Protein AF-A0A3B8WDL4-F1 (afdb_monomer)

Radius of gyration: 15.19 Å; Cα contacts (8 Å, |Δi|>4): 41; chains: 1; bounding box: 30×32×37 Å

Organism: Marinobacter nauticus (NCBI: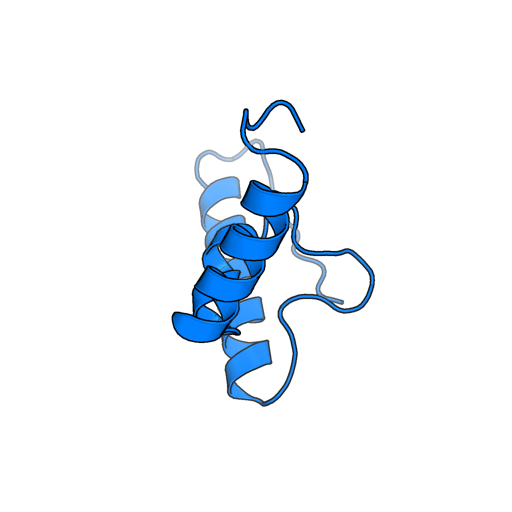txid2743)

Secondary structure (DSSP, 8-state):
-------TTSTTHHHHHHHHHHHHHHHHHHTT--S-SSS--TTTTGGGHHHHS-HHHHHHHHHHHHHH-TT---

InterPro domains:
  IPR004113 FAD-binding oxidoreductase/transferase, type 4, C-terminal [PF02913] (1-74)
  IPR016164 FAD-linked oxidase-like, C-terminal [SSF55103] (3-74)
  IPR016171 Vanillyl-alcohol oxidase, C-terminal subdomain 2 [G3DSA:1.10.45.10] (40-74)
  IPR051914 FAD-linked Oxidoreductase/Transferase Type 4 [PTHR42934] (1-74)

Nearest PDB structures (foldseek):
  8q1b-assembly1_j  TM=2.593E-01  e=9.141E+00  Schizosaccharomyces pombe

Solvent-accessible surface area (backbone atoms only — not comparable to full-atom values): 4735 Å² total; per-residue (Å²): 136,89,84,86,88,75,54,80,87,44,89,65,40,54,62,54,47,53,56,51,52,50,52,52,36,52,50,31,35,75,74,74,53,58,79,50,89,86,85,61,53,70,83,88,41,50,81,52,46,72,73,75,41,55,72,71,57,52,47,51,54,50,52,53,43,43,75,78,41,75,82,63,88,119

Foldseek 3Di:
DDDDDFDPVDPPGVVVRLVVLLVVQLVCQVVPHHSDDPPDQPPSNPVCCVSNDPPVVVVVVVVVCCVVPVPPPD

pLDDT: mean 96.57, std 2.1, range [87.44, 98.62]

Sequence (74 aa):
HPLILFDANVPGEFERTEAFGSKILELCVEVGGCITGEHGVGVEKIRQMAVQFNDDELQQFHDVKAAFDPTGIL

Structure (mmCIF, N/CA/C/O backbone):
data_AF-A0A3B8WDL4-F1
#
_entry.id   AF-A0A3B8WDL4-F1
#
loop_
_atom_site.group_PDB
_atom_site.id
_atom_site.type_symbol
_atom_site.label_atom_id
_atom_site.label_alt_id
_atom_site.label_comp_id
_atom_site.label_asym_id
_atom_site.label_entity_id
_atom_site.label_seq_id
_atom_site.pdbx_PDB_ins_code
_atom_site.Cartn_x
_atom_site.Cartn_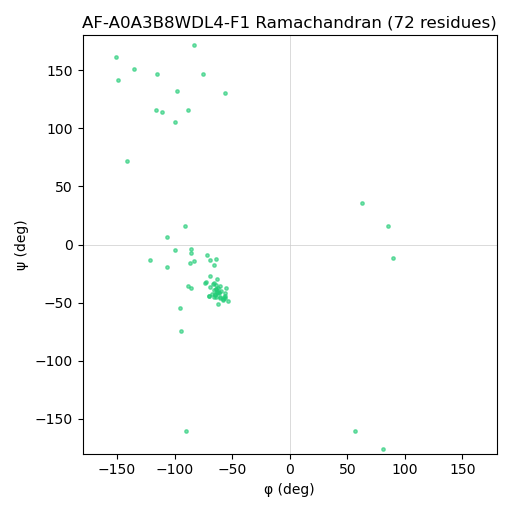y
_atom_site.Cartn_z
_atom_site.occupancy
_atom_site.B_iso_or_equiv
_atom_site.auth_seq_id
_atom_site.auth_comp_id
_atom_site.auth_asym_id
_atom_site.auth_atom_id
_atom_site.pdbx_PDB_model_num
ATOM 1 N N . HIS A 1 1 ? 12.466 -6.489 -2.219 1.00 87.44 1 HIS A N 1
ATOM 2 C CA . HIS A 1 1 ? 12.649 -5.040 -2.441 1.00 87.44 1 HIS A CA 1
ATOM 3 C C . HIS A 1 1 ? 13.020 -4.804 -3.900 1.00 87.44 1 HIS A C 1
ATOM 5 O O . HIS A 1 1 ? 14.154 -5.102 -4.262 1.00 87.44 1 HIS A O 1
ATOM 11 N N . PRO A 1 2 ? 12.070 -4.384 -4.755 1.00 90.50 2 PRO A N 1
ATOM 12 C CA . PRO A 1 2 ? 12.366 -4.045 -6.144 1.00 90.50 2 PRO A CA 1
ATOM 13 C C . PRO A 1 2 ? 13.078 -2.687 -6.237 1.00 90.50 2 PRO A C 1
ATOM 15 O O . PRO A 1 2 ? 12.798 -1.784 -5.452 1.00 90.50 2 PRO A O 1
ATOM 18 N N . LEU A 1 3 ? 13.971 -2.543 -7.216 1.00 94.25 3 LEU A N 1
ATOM 19 C CA . LEU A 1 3 ? 14.524 -1.261 -7.652 1.00 94.25 3 LEU A CA 1
ATOM 20 C C . LEU A 1 3 ? 14.078 -1.045 -9.098 1.00 94.25 3 LEU A C 1
ATOM 22 O O . LEU A 1 3 ? 14.444 -1.832 -9.970 1.00 94.25 3 LEU A O 1
ATOM 26 N N . ILE A 1 4 ? 13.278 -0.007 -9.341 1.00 95.25 4 ILE A N 1
ATOM 27 C CA . ILE A 1 4 ? 12.782 0.335 -10.677 1.00 95.25 4 ILE A CA 1
ATOM 28 C C . ILE A 1 4 ? 13.459 1.636 -11.096 1.00 95.25 4 ILE A C 1
ATOM 30 O O . ILE A 1 4 ? 13.271 2.671 -10.461 1.00 95.25 4 ILE A O 1
ATOM 34 N N . LEU A 1 5 ? 14.289 1.563 -12.132 1.00 97.00 5 LEU A N 1
ATOM 35 C CA . LEU A 1 5 ? 15.007 2.713 -12.674 1.00 97.00 5 LEU A CA 1
ATOM 36 C C . LEU A 1 5 ? 14.242 3.256 -13.882 1.00 97.00 5 LEU A C 1
ATOM 38 O O . LEU A 1 5 ? 13.865 2.483 -14.761 1.00 97.00 5 LEU A O 1
ATOM 42 N N . PHE A 1 6 ? 14.042 4.570 -13.921 1.00 97.19 6 PHE A N 1
ATOM 43 C CA . PHE A 1 6 ? 13.401 5.289 -15.023 1.00 97.19 6 PHE A CA 1
ATOM 44 C C . PHE A 1 6 ? 13.958 6.716 -15.112 1.00 97.19 6 PHE A C 1
ATOM 46 O O . PHE A 1 6 ? 14.545 7.211 -14.144 1.00 97.19 6 PHE A O 1
ATOM 53 N N . ASP A 1 7 ? 13.785 7.377 -16.255 1.00 97.88 7 ASP A N 1
ATOM 54 C CA . ASP A 1 7 ? 14.151 8.775 -16.459 1.00 97.88 7 ASP A CA 1
ATOM 55 C C . ASP A 1 7 ? 12.914 9.671 -16.331 1.00 97.88 7 ASP A C 1
ATOM 57 O O . ASP A 1 7 ? 12.080 9.777 -17.229 1.00 97.88 7 ASP A O 1
ATOM 61 N N . ALA A 1 8 ? 12.814 10.379 -15.205 1.00 96.12 8 ALA A N 1
ATOM 62 C CA . ALA A 1 8 ? 11.715 11.307 -14.943 1.00 96.12 8 ALA A CA 1
ATOM 63 C C . ALA A 1 8 ? 11.661 12.503 -15.918 1.00 96.12 8 ALA A C 1
ATOM 65 O O . ALA A 1 8 ? 10.660 13.218 -15.945 1.00 96.12 8 ALA A O 1
ATOM 66 N N . ASN A 1 9 ? 12.711 12.739 -16.714 1.00 97.62 9 ASN A N 1
ATOM 67 C CA . ASN A 1 9 ? 12.714 13.783 -17.739 1.00 97.62 9 ASN A CA 1
ATOM 68 C C . ASN A 1 9 ? 12.054 13.331 -19.047 1.00 97.62 9 ASN A C 1
ATOM 70 O O . ASN A 1 9 ? 11.761 14.176 -19.895 1.00 97.62 9 ASN A O 1
ATOM 74 N N . VAL A 1 10 ? 11.819 12.028 -19.232 1.00 98.38 10 VAL A N 1
ATOM 75 C CA . VAL A 1 10 ? 11.112 11.498 -20.399 1.00 98.38 10 VAL A CA 1
ATOM 76 C C . VAL A 1 10 ? 9.607 11.486 -20.099 1.00 98.38 10 VAL A C 1
ATOM 78 O O . VAL A 1 10 ? 9.162 10.756 -19.208 1.00 98.38 10 VAL A O 1
ATOM 81 N N . PRO A 1 11 ? 8.784 12.264 -20.832 1.00 98.00 11 PRO A N 1
ATOM 82 C CA . PRO A 1 11 ? 7.343 12.304 -20.595 1.00 98.00 11 PRO A CA 1
ATOM 83 C C . PRO A 1 11 ? 6.709 10.911 -20.683 1.00 98.00 11 PRO A C 1
ATOM 85 O O . PRO A 1 11 ? 6.924 10.186 -21.657 1.00 98.00 11 PRO A O 1
ATOM 88 N N . GLY A 1 12 ? 5.906 10.543 -19.684 1.00 97.94 12 GLY A N 1
ATOM 89 C CA . GLY A 1 12 ? 5.228 9.248 -19.627 1.00 97.94 12 GLY A CA 1
ATOM 90 C C . GLY A 1 12 ? 6.015 8.126 -18.939 1.00 97.94 12 GLY A C 1
ATOM 91 O O . GLY A 1 12 ? 5.449 7.058 -18.699 1.00 97.94 12 GLY A O 1
ATOM 92 N N . GLU A 1 13 ? 7.311 8.294 -18.641 1.00 98.00 13 GLU A N 1
ATOM 93 C CA . GLU A 1 13 ? 8.077 7.234 -17.964 1.00 98.00 13 GLU A CA 1
ATOM 94 C C . GLU A 1 13 ? 7.709 7.072 -16.493 1.00 98.00 13 GLU A C 1
ATOM 96 O O . GLU A 1 13 ? 7.715 5.944 -15.993 1.00 98.00 13 GLU A O 1
ATOM 101 N N . PHE A 1 14 ? 7.332 8.158 -15.821 1.00 95.81 14 PHE A N 1
ATOM 102 C CA . PHE A 1 14 ? 6.866 8.099 -14.440 1.00 95.81 14 PHE A CA 1
ATOM 103 C C . PHE A 1 14 ? 5.593 7.251 -14.324 1.00 95.81 14 PHE A C 1
ATOM 105 O O . PHE A 1 14 ? 5.566 6.273 -13.582 1.00 95.81 14 PHE A O 1
ATOM 112 N N . GLU A 1 15 ? 4.580 7.533 -15.143 1.00 95.94 15 GLU A N 1
ATOM 113 C CA . GLU A 1 15 ? 3.295 6.829 -15.127 1.00 95.94 15 GLU A CA 1
ATOM 114 C C . GLU A 1 15 ? 3.455 5.352 -15.504 1.00 95.94 15 GLU A C 1
ATOM 116 O O . GLU A 1 15 ? 2.826 4.469 -14.916 1.00 95.94 15 GLU A O 1
ATOM 121 N N . ARG A 1 16 ? 4.334 5.053 -16.472 1.00 97.06 16 ARG A N 1
ATOM 122 C CA . ARG A 1 16 ? 4.677 3.668 -16.831 1.00 97.06 16 ARG A CA 1
ATOM 123 C C . ARG A 1 16 ? 5.358 2.941 -15.67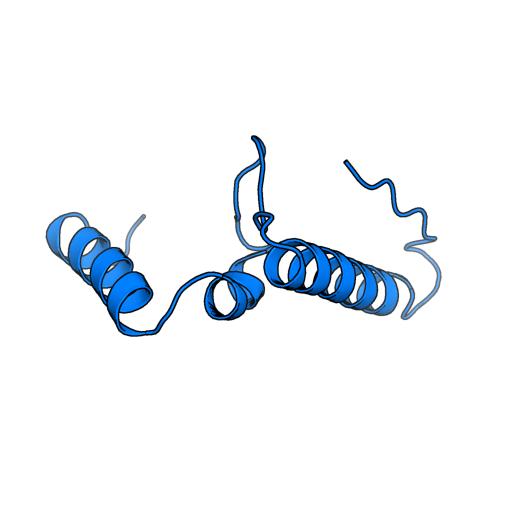7 1.00 97.06 16 ARG A C 1
ATOM 125 O O . ARG A 1 16 ? 5.094 1.756 -15.477 1.00 97.06 16 ARG A O 1
ATOM 132 N N . THR A 1 17 ? 6.214 3.637 -14.936 1.00 96.44 17 THR A N 1
ATOM 133 C CA . THR A 1 17 ? 6.925 3.087 -13.780 1.00 96.44 17 THR A CA 1
ATOM 134 C C . THR A 1 17 ? 5.980 2.828 -12.614 1.00 96.44 17 THR A C 1
ATOM 136 O O . THR A 1 17 ? 6.012 1.730 -12.061 1.00 96.44 17 THR A O 1
ATOM 139 N N . GLU A 1 18 ? 5.076 3.756 -12.294 1.00 94.75 18 GLU A N 1
ATOM 140 C CA . GLU A 1 18 ? 4.038 3.540 -11.277 1.00 94.75 18 GLU A CA 1
ATOM 141 C C . GLU A 1 18 ? 3.124 2.363 -11.642 1.00 94.75 18 GLU A C 1
ATOM 143 O O . GLU A 1 18 ? 2.882 1.480 -10.818 1.00 94.75 18 GLU A O 1
ATOM 148 N N . ALA A 1 19 ? 2.674 2.281 -12.899 1.00 95.81 19 ALA A N 1
ATOM 149 C CA . ALA A 1 19 ? 1.851 1.167 -13.366 1.00 95.81 19 ALA A CA 1
ATOM 150 C C . ALA A 1 19 ? 2.592 -0.180 -13.293 1.00 95.81 19 ALA A C 1
ATOM 152 O O . ALA A 1 19 ? 1.993 -1.208 -12.971 1.00 95.81 19 ALA A O 1
ATOM 153 N N . PHE A 1 20 ? 3.894 -0.195 -13.586 1.00 96.62 20 PHE A N 1
ATOM 154 C CA . PHE A 1 20 ? 4.720 -1.390 -13.434 1.00 96.62 20 PHE A CA 1
ATOM 155 C C . PHE A 1 20 ? 4.898 -1.777 -11.960 1.00 96.62 20 PHE A C 1
ATOM 157 O O . PHE A 1 20 ? 4.749 -2.951 -11.621 1.00 96.62 20 PHE A O 1
ATOM 164 N N . GLY A 1 21 ? 5.127 -0.799 -11.079 1.00 96.12 21 GLY A N 1
ATOM 165 C CA . GLY A 1 21 ? 5.157 -0.990 -9.630 1.00 96.12 21 GLY A CA 1
ATOM 166 C C . GLY A 1 21 ? 3.861 -1.605 -9.095 1.00 96.12 21 GLY A C 1
ATOM 167 O O . GLY A 1 21 ? 3.924 -2.602 -8.379 1.00 96.12 21 GLY A O 1
ATOM 168 N N . SER A 1 22 ? 2.695 -1.098 -9.518 1.00 96.19 22 SER A N 1
ATOM 169 C CA . SER A 1 22 ? 1.375 -1.656 -9.165 1.00 96.19 22 SER A CA 1
ATOM 170 C C . SER A 1 22 ? 1.278 -3.144 -9.482 1.00 96.19 22 SER A C 1
ATOM 172 O O . SER A 1 22 ? 0.929 -3.939 -8.615 1.00 96.19 22 SER A O 1
ATOM 174 N N . LYS A 1 23 ? 1.674 -3.540 -10.698 1.00 97.19 23 LYS A N 1
ATOM 175 C CA . LYS A 1 23 ? 1.629 -4.942 -11.138 1.00 97.19 23 LYS A CA 1
ATOM 176 C C . LYS A 1 23 ? 2.553 -5.847 -10.331 1.00 97.19 23 LYS A C 1
ATOM 178 O O . LYS A 1 23 ? 2.218 -7.004 -10.102 1.00 97.19 23 LYS A O 1
ATOM 183 N N . ILE A 1 24 ? 3.711 -5.341 -9.902 1.00 96.94 24 ILE A N 1
ATOM 184 C CA . ILE A 1 24 ? 4.602 -6.089 -9.006 1.00 96.94 24 ILE A CA 1
ATOM 185 C C . ILE A 1 24 ? 3.909 -6.331 -7.661 1.00 96.94 24 ILE A C 1
ATOM 187 O O . ILE A 1 24 ? 3.950 -7.451 -7.162 1.00 96.94 24 ILE A O 1
ATOM 191 N N . LEU A 1 25 ? 3.266 -5.309 -7.086 1.00 97.19 25 LEU A N 1
ATOM 192 C CA . LEU A 1 25 ? 2.553 -5.434 -5.810 1.00 97.19 25 LEU A CA 1
ATOM 193 C C . LEU A 1 25 ? 1.357 -6.388 -5.912 1.00 97.19 25 LEU A C 1
ATOM 195 O O . LEU A 1 25 ? 1.181 -7.233 -5.040 1.00 97.19 25 LEU A O 1
ATOM 199 N N . GLU A 1 26 ? 0.575 -6.289 -6.987 1.00 97.25 26 GLU A N 1
ATOM 200 C CA . GLU A 1 26 ? -0.536 -7.200 -7.282 1.00 97.25 26 GLU A CA 1
ATOM 201 C C . GLU A 1 26 ? -0.056 -8.652 -7.384 1.00 97.25 26 GLU A C 1
ATOM 203 O O . GLU A 1 26 ? -0.605 -9.529 -6.719 1.00 97.25 26 GLU A O 1
ATOM 208 N N . LEU A 1 27 ? 1.031 -8.896 -8.127 1.00 97.69 27 LEU A N 1
ATOM 209 C CA . LEU A 1 27 ? 1.639 -10.222 -8.222 1.00 97.69 27 LEU A CA 1
ATOM 210 C C . LEU A 1 27 ? 2.129 -10.717 -6.858 1.00 97.69 27 LEU A C 1
ATOM 212 O O . LEU A 1 27 ? 1.953 -11.890 -6.543 1.00 97.69 27 LEU A O 1
ATOM 216 N N . CYS A 1 28 ? 2.735 -9.848 -6.039 1.00 97.50 28 CYS A N 1
ATOM 217 C CA . CYS A 1 28 ? 3.146 -10.213 -4.686 1.00 97.50 28 CYS A CA 1
ATOM 218 C C . CYS A 1 28 ? 1.964 -10.742 -3.872 1.00 97.50 28 CYS A C 1
ATOM 220 O O . CYS A 1 28 ? 2.128 -11.766 -3.218 1.00 97.50 28 CYS A O 1
ATOM 222 N N . VAL A 1 29 ? 0.797 -10.098 -3.931 1.00 97.75 29 VAL A N 1
ATOM 223 C CA . VAL A 1 29 ? -0.417 -10.578 -3.250 1.00 97.75 29 VAL A CA 1
ATOM 224 C C . VAL A 1 29 ? -0.901 -11.902 -3.847 1.00 97.75 29 VAL A C 1
ATOM 226 O O . VAL A 1 29 ? -1.176 -12.835 -3.096 1.00 97.75 29 VAL A O 1
ATOM 229 N N . GLU A 1 30 ? -0.940 -12.023 -5.178 1.00 97.94 30 GLU A N 1
ATOM 230 C CA . GLU A 1 30 ? -1.376 -13.242 -5.880 1.00 97.94 30 GLU A CA 1
ATOM 231 C C . GLU A 1 30 ? -0.579 -14.484 -5.447 1.00 97.94 30 GLU A C 1
ATOM 233 O O . GLU A 1 30 ? -1.144 -15.567 -5.287 1.00 97.94 30 GLU A O 1
ATOM 238 N N . VAL A 1 31 ? 0.724 -14.329 -5.190 1.00 97.62 31 VAL A N 1
ATOM 239 C CA . VAL A 1 31 ? 1.596 -15.426 -4.734 1.00 97.62 31 VAL A CA 1
ATOM 240 C C . VAL A 1 31 ? 1.691 -15.563 -3.205 1.00 97.62 31 VAL A C 1
ATOM 242 O O . VAL A 1 31 ? 2.587 -16.244 -2.705 1.00 97.62 31 VAL A O 1
ATOM 245 N N . GLY A 1 32 ? 0.781 -14.940 -2.448 1.00 97.44 32 GLY A N 1
ATOM 246 C CA . GLY A 1 32 ? 0.687 -15.064 -0.985 1.00 97.44 32 GLY A CA 1
ATOM 247 C C . GLY A 1 32 ? 1.584 -14.110 -0.185 1.00 97.44 32 GLY A C 1
ATOM 248 O O . GLY A 1 32 ? 1.836 -14.340 0.997 1.00 97.44 32 GLY A O 1
ATOM 249 N N . GLY A 1 33 ? 2.103 -13.066 -0.825 1.00 97.44 33 GLY A N 1
ATOM 250 C CA . GLY A 1 33 ? 2.848 -11.974 -0.205 1.00 97.44 33 GLY A CA 1
ATOM 251 C C . GLY A 1 33 ? 1.962 -10.799 0.231 1.00 97.44 33 GLY A C 1
ATOM 252 O O . GLY A 1 33 ? 0.755 -10.924 0.407 1.00 97.44 33 GLY A O 1
ATOM 253 N N . CYS A 1 34 ? 2.589 -9.637 0.423 1.00 96.56 34 CYS A N 1
ATOM 254 C CA . CYS A 1 34 ? 1.964 -8.412 0.930 1.00 96.56 34 CYS A CA 1
ATOM 255 C C . CYS A 1 34 ? 2.406 -7.205 0.085 1.00 96.56 34 CYS A C 1
ATOM 257 O O . CYS A 1 34 ? 3.536 -7.185 -0.412 1.00 96.56 34 CYS A O 1
ATOM 259 N N . ILE A 1 35 ? 1.564 -6.173 -0.031 1.00 96.81 35 ILE A N 1
ATOM 260 C CA . ILE A 1 35 ? 1.881 -4.919 -0.740 1.00 96.81 35 ILE A CA 1
ATOM 261 C C . ILE A 1 35 ? 2.943 -4.080 -0.013 1.00 96.81 35 ILE A C 1
ATOM 263 O O . ILE A 1 35 ? 3.491 -3.132 -0.576 1.00 96.81 35 ILE A O 1
ATOM 267 N N . THR A 1 36 ? 3.252 -4.402 1.244 1.00 95.88 36 THR A N 1
ATOM 268 C CA . THR A 1 36 ? 4.316 -3.746 2.003 1.00 95.88 36 THR A CA 1
ATOM 269 C C . THR A 1 36 ? 4.964 -4.691 3.015 1.00 95.88 36 THR A C 1
ATOM 271 O O . THR A 1 36 ? 4.294 -5.523 3.620 1.00 95.88 36 THR A O 1
ATOM 274 N N . GLY A 1 37 ? 6.284 -4.577 3.177 1.00 94.19 37 GLY A N 1
ATOM 275 C CA . GLY A 1 37 ? 7.041 -5.279 4.219 1.00 94.19 37 GLY A CA 1
ATOM 276 C C . GLY A 1 37 ? 7.202 -4.394 5.452 1.00 94.19 37 GLY A C 1
ATOM 277 O O . GLY A 1 37 ? 6.516 -4.579 6.450 1.00 94.19 37 GLY A O 1
ATOM 278 N N . GLU A 1 38 ? 8.084 -3.395 5.349 1.00 95.62 38 GLU A N 1
ATOM 279 C CA . GLU A 1 38 ? 8.425 -2.476 6.452 1.00 95.62 38 GLU A CA 1
ATOM 280 C C . GLU A 1 38 ? 8.163 -0.989 6.145 1.00 95.62 3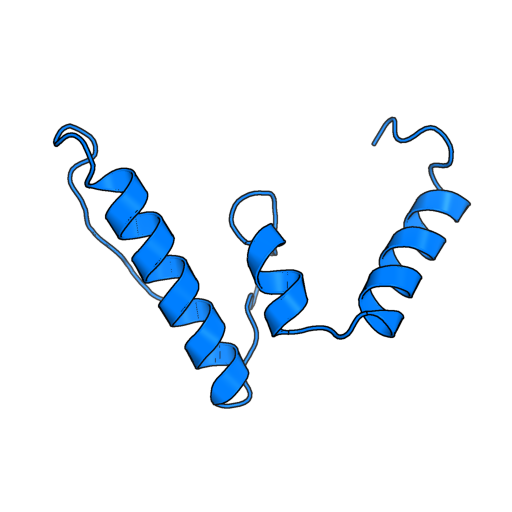8 GLU A C 1
ATOM 282 O O . GLU A 1 38 ? 8.154 -0.163 7.051 1.00 95.62 38 GLU A O 1
ATOM 287 N N . HIS A 1 39 ? 7.928 -0.625 4.878 1.00 95.31 39 HIS A N 1
ATOM 288 C CA . HIS A 1 39 ? 7.844 0.782 4.447 1.00 95.31 39 HIS A CA 1
ATOM 289 C C . HIS A 1 39 ? 6.446 1.412 4.600 1.00 95.31 39 HIS A C 1
ATOM 291 O O . HIS A 1 39 ? 6.311 2.630 4.522 1.00 95.31 39 HIS A O 1
ATOM 297 N N . GLY A 1 40 ? 5.398 0.604 4.782 1.00 95.38 40 GLY A N 1
ATOM 298 C CA . GLY A 1 40 ? 4.005 1.059 4.793 1.00 95.38 40 GLY A CA 1
ATOM 299 C C . GLY A 1 40 ? 3.389 1.253 3.398 1.00 95.38 40 GLY A C 1
ATOM 300 O O . GLY A 1 40 ? 3.994 0.912 2.376 1.00 95.38 40 GLY A O 1
ATOM 301 N N . VAL A 1 41 ? 2.146 1.748 3.384 1.00 96.50 41 VAL A N 1
ATOM 302 C CA . VAL A 1 41 ? 1.304 1.913 2.182 1.00 96.50 41 VAL A CA 1
ATOM 303 C C . VAL A 1 41 ? 1.409 3.338 1.628 1.00 96.50 41 VAL A C 1
ATOM 305 O O . VAL A 1 41 ? 1.765 3.525 0.465 1.00 96.50 41 VAL A O 1
ATOM 308 N N . GLY A 1 42 ? 1.153 4.346 2.472 1.00 94.31 42 GLY A N 1
ATOM 309 C CA . GLY A 1 42 ? 1.164 5.757 2.074 1.00 94.31 42 GLY A CA 1
ATOM 310 C C . GLY A 1 42 ? 0.211 6.060 0.911 1.00 94.31 42 GLY A C 1
ATOM 311 O O . GLY A 1 42 ? -0.706 5.296 0.628 1.00 94.31 42 GLY A O 1
ATOM 312 N N . VAL A 1 43 ? 0.437 7.179 0.219 1.00 92.75 43 VAL A N 1
ATOM 313 C CA . VAL A 1 43 ? -0.340 7.541 -0.984 1.00 92.75 43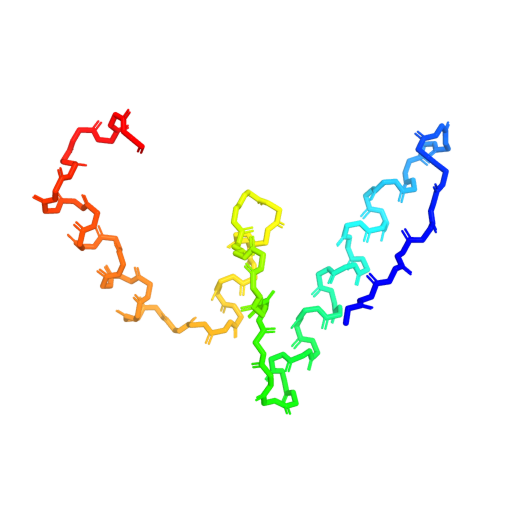 VAL A CA 1
ATOM 314 C C . VAL A 1 43 ? 0.052 6.673 -2.182 1.00 92.75 43 VAL A C 1
ATOM 316 O O . VAL A 1 43 ? -0.799 6.327 -2.994 1.00 92.75 43 VAL A O 1
ATOM 319 N N . GLU A 1 44 ? 1.326 6.283 -2.259 1.00 90.56 44 GLU A N 1
ATOM 320 C CA . GLU A 1 44 ? 1.897 5.498 -3.359 1.00 90.56 44 GLU A CA 1
ATOM 321 C C . GLU A 1 44 ? 1.160 4.165 -3.567 1.00 90.56 44 GLU A C 1
ATOM 323 O O . GLU A 1 44 ? 0.829 3.815 -4.695 1.00 90.56 44 GLU A O 1
ATOM 328 N N . LYS A 1 45 ? 0.868 3.429 -2.482 1.00 94.38 45 LYS A N 1
ATOM 329 C CA . LYS A 1 45 ? 0.327 2.060 -2.559 1.00 94.38 45 LYS A CA 1
ATOM 330 C C . LYS A 1 45 ? -1.152 1.952 -2.188 1.00 94.38 45 LYS A C 1
ATOM 332 O O . LYS A 1 45 ? -1.684 0.849 -2.064 1.00 94.38 45 LYS A O 1
ATOM 337 N N . ILE A 1 46 ? -1.838 3.079 -1.972 1.00 95.50 46 ILE A N 1
ATOM 338 C CA . ILE A 1 46 ? -3.209 3.072 -1.432 1.00 95.50 46 ILE A CA 1
ATOM 339 C C . ILE A 1 46 ? -4.203 2.381 -2.365 1.00 95.50 46 ILE A C 1
ATOM 341 O O . ILE A 1 46 ? -5.163 1.768 -1.910 1.00 95.50 46 ILE A O 1
ATOM 345 N N . ARG A 1 47 ? -3.952 2.428 -3.678 1.00 93.25 47 ARG A N 1
ATOM 346 C CA . ARG A 1 47 ? -4.811 1.783 -4.679 1.00 93.25 47 ARG A CA 1
ATOM 347 C C . ARG A 1 47 ? -4.740 0.258 -4.610 1.00 93.25 47 ARG A C 1
ATOM 349 O O . ARG A 1 47 ? -5.719 -0.397 -4.941 1.00 93.25 47 ARG A O 1
ATOM 356 N N . GLN A 1 48 ? -3.624 -0.301 -4.143 1.00 97.06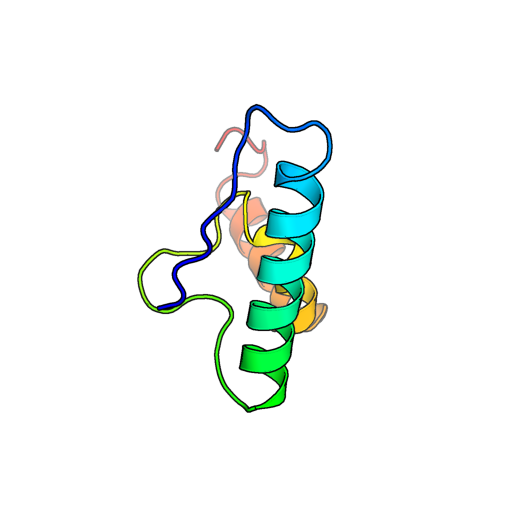 48 GLN A N 1
ATOM 357 C CA . GLN A 1 48 ? -3.420 -1.745 -4.022 1.00 97.06 48 GLN A CA 1
ATOM 358 C C . GLN A 1 48 ? -3.962 -2.306 -2.699 1.00 97.06 48 GLN A C 1
ATOM 360 O O . GLN A 1 48 ? -3.986 -3.521 -2.523 1.00 97.06 48 GLN A O 1
ATOM 365 N N . MET A 1 49 ? -4.474 -1.462 -1.793 1.00 97.81 49 MET A N 1
ATOM 366 C CA . MET A 1 49 ? -5.180 -1.925 -0.591 1.00 97.81 49 MET A CA 1
ATOM 367 C C . MET A 1 49 ? -6.355 -2.842 -0.946 1.00 97.81 49 MET A C 1
ATOM 369 O O . MET A 1 49 ? -6.499 -3.891 -0.334 1.00 97.81 49 MET A O 1
ATOM 373 N N . ALA A 1 50 ? -7.125 -2.499 -1.984 1.00 96.75 50 ALA A N 1
ATOM 374 C CA . ALA A 1 50 ? -8.256 -3.301 -2.465 1.00 96.75 50 ALA A CA 1
ATOM 375 C C . ALA A 1 50 ? -7.846 -4.604 -3.178 1.00 96.75 50 ALA A C 1
ATOM 377 O O . ALA A 1 50 ? -8.695 -5.425 -3.507 1.00 96.75 50 ALA A O 1
ATOM 378 N N . VAL A 1 51 ? -6.552 -4.788 -3.452 1.00 97.31 51 VAL A N 1
ATOM 379 C CA . VAL A 1 51 ? -6.023 -6.052 -3.978 1.00 97.31 51 VAL A CA 1
ATOM 380 C C . VAL A 1 51 ? -5.713 -7.009 -2.829 1.00 97.31 51 VAL A C 1
ATOM 382 O O . VAL A 1 51 ? -5.929 -8.209 -2.958 1.00 97.31 51 VAL A O 1
ATOM 385 N N . GLN A 1 52 ? -5.206 -6.487 -1.709 1.00 97.81 52 GLN A N 1
ATOM 386 C CA . GLN A 1 52 ? -4.811 -7.295 -0.556 1.00 97.81 52 GLN A CA 1
ATOM 387 C C . GLN A 1 52 ? -5.946 -7.548 0.440 1.00 97.81 52 GLN A C 1
ATOM 389 O O . GLN A 1 52 ? -5.990 -8.621 1.036 1.00 97.81 52 GLN A O 1
ATOM 394 N N . PHE A 1 53 ? -6.823 -6.568 0.640 1.00 97.94 53 PHE A N 1
ATOM 395 C CA . PHE A 1 53 ? -7.889 -6.607 1.635 1.00 97.94 53 PHE A CA 1
ATOM 396 C C . PHE A 1 53 ? -9.253 -6.592 0.960 1.00 97.94 53 PHE A C 1
ATOM 398 O O . PHE A 1 53 ? -9.437 -5.952 -0.078 1.00 97.94 53 PHE A O 1
ATOM 405 N N . ASN A 1 54 ? -10.212 -7.279 1.569 1.00 97.94 54 ASN A N 1
ATOM 406 C CA . ASN A 1 54 ? -11.600 -7.251 1.122 1.00 97.94 54 ASN A CA 1
ATOM 407 C C . ASN A 1 54 ? -12.354 -6.023 1.671 1.00 97.94 54 ASN A C 1
ATOM 409 O O . ASN A 1 54 ? -11.863 -5.297 2.538 1.00 97.94 54 ASN A O 1
ATOM 413 N N . ASP A 1 55 ? -13.573 -5.813 1.176 1.00 98.25 55 ASP A N 1
ATOM 414 C CA . ASP A 1 55 ? -14.397 -4.656 1.541 1.00 98.25 55 ASP A CA 1
ATOM 415 C C . ASP A 1 55 ? -14.719 -4.591 3.048 1.00 98.25 55 ASP A C 1
ATOM 417 O O . ASP A 1 55 ? -14.722 -3.500 3.617 1.00 98.25 55 ASP A O 1
ATOM 421 N N . ASP A 1 56 ? -14.922 -5.732 3.719 1.00 98.56 56 ASP A N 1
ATOM 422 C CA . ASP A 1 56 ? -15.218 -5.778 5.160 1.00 98.56 56 ASP A CA 1
ATOM 423 C C . ASP A 1 56 ? -14.000 -5.367 6.006 1.00 98.56 56 ASP A C 1
ATOM 425 O O . ASP A 1 56 ? -14.138 -4.719 7.047 1.00 98.56 56 ASP A O 1
ATOM 429 N N . GLU A 1 57 ? -12.791 -5.735 5.579 1.00 98.44 57 GLU A N 1
ATOM 430 C CA . GLU A 1 57 ? -11.535 -5.336 6.225 1.00 98.44 57 GLU A CA 1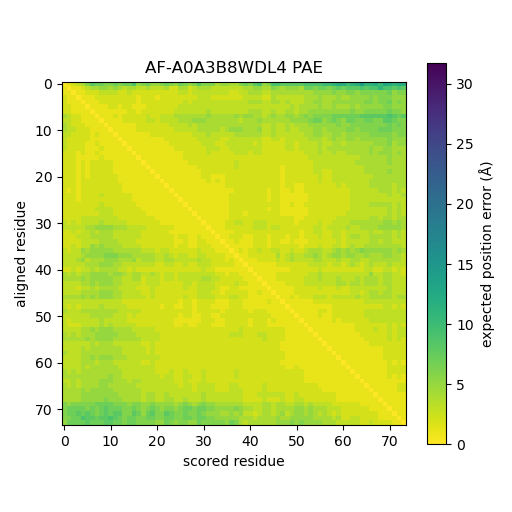
ATOM 431 C C . GLU A 1 57 ? -11.252 -3.845 6.016 1.00 98.44 57 GLU A C 1
ATOM 433 O O . GLU A 1 57 ? -10.909 -3.132 6.962 1.00 98.44 57 GLU A O 1
ATOM 438 N N . LEU A 1 58 ? -11.450 -3.347 4.792 1.00 98.31 58 LEU A N 1
ATOM 439 C CA . LEU A 1 58 ? -11.300 -1.925 4.488 1.00 98.31 58 LEU A CA 1
ATOM 440 C C . LEU A 1 58 ? -12.312 -1.080 5.267 1.00 98.31 58 LEU A C 1
ATOM 442 O O . LEU A 1 58 ? -11.946 -0.037 5.815 1.00 98.31 58 LEU A O 1
ATOM 446 N N . GLN A 1 59 ? -13.558 -1.544 5.380 1.00 98.56 59 GLN A N 1
ATOM 447 C CA . GLN A 1 59 ? -14.574 -0.870 6.181 1.00 98.56 59 GLN A CA 1
ATOM 448 C C . GLN A 1 59 ? -14.165 -0.805 7.656 1.00 98.56 59 GLN A C 1
ATOM 450 O O . GLN A 1 59 ? -14.266 0.260 8.259 1.00 98.56 59 GLN A O 1
ATOM 455 N N . GLN A 1 60 ? -13.604 -1.878 8.220 1.00 98.62 60 GLN A N 1
ATOM 456 C CA . GLN A 1 60 ? -13.088 -1.854 9.593 1.00 98.62 60 GLN A CA 1
ATOM 457 C C . GLN A 1 60 ? -11.984 -0.806 9.786 1.00 98.62 60 GLN A C 1
ATOM 459 O O . GLN A 1 60 ? -11.967 -0.115 10.807 1.00 98.62 60 GLN A O 1
ATOM 464 N N . PHE A 1 61 ? -11.077 -0.633 8.819 1.00 97.94 61 PHE A N 1
ATOM 465 C CA . PHE A 1 61 ? -10.059 0.422 8.896 1.00 97.94 61 PHE A CA 1
ATOM 466 C C . PHE A 1 61 ? -10.692 1.820 8.907 1.00 97.94 61 PHE A C 1
ATOM 468 O O . PHE A 1 61 ? -10.279 2.683 9.689 1.00 97.94 61 PHE A O 1
ATOM 475 N N . HIS A 1 62 ? -11.719 2.037 8.084 1.00 97.75 62 HIS A N 1
ATOM 476 C CA . HIS A 1 62 ? -12.476 3.287 8.064 1.00 97.75 62 HIS A CA 1
ATOM 477 C C . HIS A 1 62 ? -13.263 3.525 9.358 1.00 97.75 62 HIS A C 1
ATOM 479 O O . HIS A 1 62 ? -13.268 4.650 9.855 1.00 97.75 62 HIS A O 1
ATOM 485 N N . ASP A 1 63 ? -13.860 2.490 9.943 1.00 98.50 63 ASP A N 1
ATOM 486 C CA . ASP A 1 63 ? -14.616 2.589 11.194 1.00 98.50 63 ASP A CA 1
ATOM 487 C C . ASP A 1 63 ? -13.705 2.971 12.365 1.00 98.50 63 ASP A C 1
ATOM 489 O O . ASP A 1 63 ? -14.034 3.860 13.154 1.00 98.50 63 ASP A O 1
ATOM 493 N N . VAL A 1 64 ? -12.512 2.368 12.443 1.00 98.44 64 VAL A N 1
ATOM 494 C CA . VAL A 1 64 ? -11.492 2.758 13.425 1.00 98.44 64 VAL A CA 1
ATOM 495 C C . VAL A 1 64 ? -11.082 4.216 13.212 1.00 98.44 64 VAL A C 1
ATOM 497 O O . VAL A 1 64 ? -11.043 4.985 14.172 1.00 98.44 64 VAL A O 1
ATOM 500 N N . LYS A 1 65 ? -10.830 4.638 11.966 1.00 98.25 65 LYS A N 1
ATOM 501 C CA . LYS A 1 65 ? -10.513 6.039 11.658 1.00 98.25 65 LYS A CA 1
ATOM 502 C C . LYS A 1 65 ? -11.631 6.982 12.108 1.00 98.25 65 LYS A C 1
ATOM 504 O O . LYS A 1 65 ? -11.339 7.970 12.772 1.00 98.25 65 LYS A O 1
ATOM 509 N N . ALA A 1 66 ? -12.888 6.673 11.807 1.00 98.31 66 ALA A N 1
ATOM 510 C CA . ALA A 1 66 ? -14.032 7.505 12.169 1.00 98.31 66 ALA A CA 1
ATOM 511 C C . ALA A 1 66 ? -14.252 7.589 13.689 1.00 98.31 66 ALA A C 1
ATOM 513 O O . ALA A 1 66 ? -14.663 8.634 14.191 1.00 98.31 66 ALA A O 1
ATOM 514 N N . ALA A 1 67 ? -13.945 6.520 14.433 1.00 98.50 67 ALA A N 1
ATOM 515 C CA . ALA A 1 67 ? -14.060 6.502 15.890 1.00 98.50 67 ALA A CA 1
ATOM 516 C C . ALA A 1 67 ? -13.067 7.453 16.584 1.00 98.50 67 ALA A C 1
ATOM 518 O O . ALA A 1 67 ? -13.402 8.033 17.618 1.00 98.50 67 ALA A O 1
ATOM 519 N N . PHE A 1 68 ? -11.862 7.620 16.028 1.00 98.38 68 PHE A N 1
ATOM 520 C CA . PHE A 1 68 ? -10.795 8.431 16.631 1.00 98.38 68 PHE A CA 1
ATOM 521 C C . PHE A 1 68 ? -10.546 9.778 15.935 1.00 98.38 68 PHE A C 1
ATOM 523 O O . PHE A 1 68 ? -9.981 10.678 16.553 1.00 98.38 68 PHE A O 1
ATOM 530 N N . ASP A 1 69 ? -10.975 9.946 14.686 1.00 98.50 69 ASP A N 1
ATOM 531 C CA . ASP A 1 69 ? -10.906 11.197 13.927 1.00 98.50 69 ASP A CA 1
ATOM 532 C C . ASP A 1 69 ? -12.172 11.399 13.069 1.00 98.50 69 ASP A C 1
ATOM 534 O O . ASP A 1 69 ? -12.138 11.293 11.838 1.00 98.50 69 ASP A O 1
ATOM 538 N N . PRO A 1 70 ? -13.315 11.705 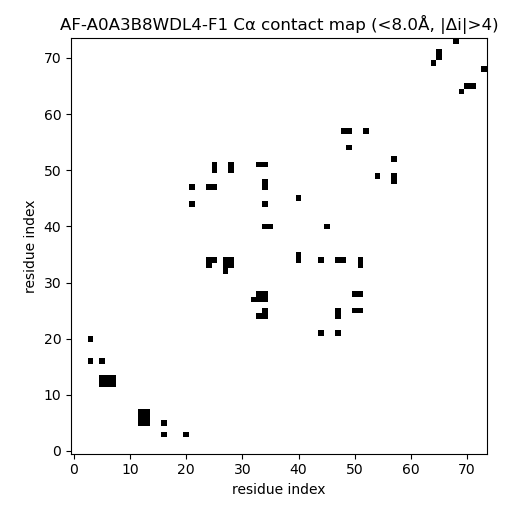13.708 1.00 96.94 70 PRO A N 1
ATOM 539 C CA . PRO A 1 70 ? -14.598 11.870 13.023 1.00 96.94 70 PRO A CA 1
ATOM 540 C C . PRO A 1 70 ? -14.633 13.071 12.066 1.00 96.94 70 PRO A C 1
ATOM 542 O O . PRO A 1 70 ? -15.514 13.151 11.213 1.00 96.94 70 PRO A O 1
ATOM 545 N N . THR A 1 71 ? -13.703 14.021 12.206 1.00 97.69 71 THR A N 1
ATOM 546 C CA . THR A 1 71 ? -13.612 15.223 11.363 1.00 97.69 71 THR A CA 1
ATOM 547 C C . THR A 1 71 ? -12.566 15.118 10.255 1.00 97.69 71 THR A C 1
ATOM 549 O O . THR A 1 71 ? -12.479 16.033 9.439 1.00 97.69 71 THR A O 1
ATOM 552 N N . GLY A 1 72 ? -11.786 14.032 10.207 1.00 96.31 72 GLY A N 1
ATOM 553 C CA . GLY A 1 72 ? -10.787 13.794 9.163 1.00 96.31 72 GLY A CA 1
ATOM 554 C C . GLY A 1 72 ? -9.663 14.832 9.133 1.00 96.31 72 GLY A C 1
ATOM 555 O O . GLY A 1 72 ? -9.234 15.228 8.052 1.00 96.31 72 GLY A O 1
ATOM 556 N N . ILE A 1 73 ? -9.234 15.333 10.294 1.00 97.25 73 ILE A N 1
ATOM 557 C CA . ILE A 1 73 ? -8.167 16.347 10.368 1.00 97.25 73 ILE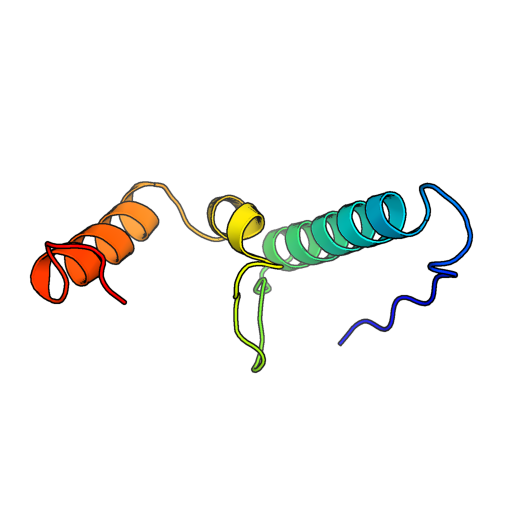 A CA 1
ATOM 558 C C . ILE A 1 73 ? -6.758 15.737 10.384 1.00 97.25 73 ILE A C 1
ATOM 560 O O . ILE A 1 73 ? -5.777 16.482 10.323 1.00 97.25 73 ILE A O 1
ATOM 564 N N . LEU A 1 74 ? -6.662 14.408 10.482 1.00 90.94 74 LEU A N 1
ATOM 565 C CA . LEU A 1 74 ? -5.424 13.626 10.423 1.00 90.94 74 LEU A CA 1
ATOM 566 C C . LEU A 1 74 ? -5.355 12.744 9.175 1.00 90.94 74 LEU A C 1
ATOM 568 O O . LEU A 1 74 ? -6.415 12.259 8.719 1.00 90.94 74 LEU A O 1
#

Mean predicted aligned error: 2.74 Å